Protein AF-A0A2S6AYZ5-F1 (afdb_monomer_lite)

Structure (mmCIF, N/CA/C/O backbone):
data_AF-A0A2S6AYZ5-F1
#
_ent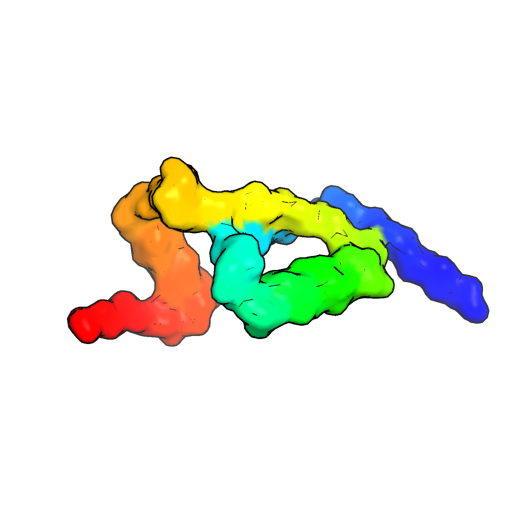ry.id   AF-A0A2S6AYZ5-F1
#
loop_
_atom_site.group_PDB
_atom_site.id
_atom_site.type_symbol
_atom_site.label_atom_id
_atom_site.label_alt_id
_atom_site.label_comp_id
_atom_site.label_asym_id
_atom_site.label_entity_id
_atom_site.label_seq_id
_atom_site.pdbx_PDB_ins_code
_atom_site.Cartn_x
_atom_site.Cartn_y
_atom_site.Cartn_z
_atom_site.occupancy
_atom_site.B_iso_or_equiv
_atom_site.auth_seq_id
_atom_site.auth_comp_id
_atom_site.auth_asym_id
_atom_site.auth_atom_id
_atom_site.pdbx_PDB_model_num
ATOM 1 N N . MET A 1 1 ? -0.872 -32.499 -1.351 1.00 42.19 1 MET A N 1
ATOM 2 C CA . MET A 1 1 ? -0.967 -31.389 -2.323 1.00 42.19 1 MET A CA 1
ATOM 3 C C . MET A 1 1 ? -2.316 -30.711 -2.120 1.00 42.19 1 MET A C 1
ATOM 5 O O . MET A 1 1 ? -3.271 -31.033 -2.808 1.00 42.19 1 MET A O 1
ATOM 9 N N . THR A 1 2 ? -2.440 -29.869 -1.093 1.00 45.66 2 THR A N 1
ATOM 10 C CA . THR A 1 2 ? -3.711 -29.198 -0.786 1.00 45.66 2 THR A CA 1
ATOM 11 C C . THR A 1 2 ? -3.777 -27.934 -1.626 1.00 45.66 2 THR A C 1
ATOM 13 O O . THR A 1 2 ? -2.995 -27.012 -1.399 1.00 45.66 2 THR A O 1
ATOM 16 N N . ALA A 1 3 ? -4.656 -27.917 -2.629 1.00 48.66 3 ALA A N 1
ATOM 17 C CA . ALA A 1 3 ? -4.974 -26.711 -3.378 1.00 48.66 3 ALA A CA 1
ATOM 18 C C . ALA A 1 3 ? -5.395 -25.630 -2.374 1.00 48.66 3 ALA A C 1
ATOM 20 O O . ALA A 1 3 ? -6.352 -25.817 -1.622 1.00 48.66 3 ALA A O 1
ATOM 21 N N . ARG A 1 4 ? -4.631 -24.535 -2.303 1.00 54.53 4 ARG A N 1
ATOM 22 C CA . ARG A 1 4 ? -5.028 -23.352 -1.541 1.00 54.53 4 ARG A CA 1
ATOM 23 C C . ARG A 1 4 ? -6.277 -22.809 -2.220 1.00 54.53 4 ARG A C 1
ATOM 25 O O . ARG A 1 4 ? -6.194 -22.271 -3.318 1.00 54.53 4 ARG A O 1
ATOM 32 N N . THR A 1 5 ? -7.431 -23.017 -1.599 1.00 55.25 5 THR A N 1
ATOM 33 C CA . THR A 1 5 ? -8.677 -22.361 -1.986 1.00 55.25 5 THR A CA 1
ATOM 34 C C . THR A 1 5 ? -8.403 -20.858 -2.084 1.00 55.25 5 THR A C 1
ATOM 36 O O . THR A 1 5 ? -7.811 -20.317 -1.144 1.00 55.25 5 THR A O 1
ATOM 39 N N . PRO A 1 6 ? -8.780 -20.172 -3.176 1.00 57.81 6 PRO A N 1
ATOM 40 C CA . PRO A 1 6 ? -8.691 -18.723 -3.223 1.00 57.81 6 PRO A CA 1
ATOM 41 C C . PRO A 1 6 ? -9.593 -18.172 -2.116 1.00 57.81 6 PRO A C 1
ATOM 43 O O . PRO A 1 6 ? -10.818 -18.290 -2.174 1.00 57.81 6 PRO A O 1
ATOM 46 N N . THR A 1 7 ? -8.999 -17.634 -1.051 1.00 56.69 7 THR A N 1
ATOM 47 C CA . THR A 1 7 ? -9.742 -16.989 0.036 1.00 56.69 7 THR A CA 1
ATOM 48 C C . THR A 1 7 ? -10.235 -15.636 -0.472 1.00 56.69 7 THR A C 1
ATOM 50 O O . THR A 1 7 ? -9.722 -14.587 -0.102 1.00 56.69 7 THR A O 1
ATOM 53 N N . THR A 1 8 ? -11.272 -15.646 -1.310 1.00 55.91 8 THR A N 1
ATOM 54 C CA . THR A 1 8 ? -12.069 -14.458 -1.674 1.00 55.91 8 THR A CA 1
ATOM 55 C C . THR A 1 8 ? -12.846 -13.904 -0.463 1.00 55.91 8 THR A C 1
ATOM 57 O O . THR A 1 8 ? -13.524 -12.891 -0.557 1.00 55.91 8 THR A O 1
ATOM 60 N N . ALA A 1 9 ? -12.744 -14.545 0.707 1.00 57.31 9 ALA A N 1
ATOM 61 C CA . ALA A 1 9 ? -13.416 -14.131 1.935 1.00 57.31 9 ALA A CA 1
ATOM 62 C C . ALA A 1 9 ? -12.809 -12.882 2.607 1.00 57.31 9 ALA A C 1
ATOM 64 O O . ALA A 1 9 ? -13.413 -12.368 3.546 1.00 57.31 9 ALA A O 1
ATOM 65 N N . TYR A 1 10 ? -11.648 -12.382 2.158 1.00 66.38 10 TYR A N 1
ATOM 66 C CA . TYR A 1 10 ? -11.074 -11.139 2.679 1.00 66.38 10 TYR A CA 1
ATOM 67 C C . TYR A 1 10 ? -10.987 -10.076 1.576 1.00 66.38 10 TYR A C 1
ATOM 69 O O . TYR A 1 10 ? -10.229 -10.272 0.624 1.00 66.38 10 TYR A O 1
ATOM 77 N N . PRO A 1 11 ? -11.719 -8.951 1.679 1.00 75.00 11 PRO A N 1
ATOM 78 C CA . PRO A 1 11 ? -11.567 -7.853 0.735 1.00 75.00 11 PRO A CA 1
ATOM 79 C C . PRO A 1 11 ? -10.154 -7.269 0.875 1.00 75.00 11 PRO A C 1
ATOM 81 O O . PRO A 1 11 ? -9.838 -6.575 1.842 1.00 75.00 11 PRO A O 1
ATOM 84 N N . MET A 1 12 ? -9.280 -7.596 -0.077 1.00 83.31 12 MET A N 1
ATOM 85 C CA . MET A 1 12 ? -7.921 -7.069 -0.163 1.00 83.31 12 MET A CA 1
ATOM 86 C C . MET A 1 12 ? -7.890 -5.982 -1.233 1.00 83.31 12 MET A C 1
ATOM 88 O O . MET A 1 12 ? -8.110 -6.272 -2.401 1.00 83.31 12 MET A O 1
ATOM 92 N N . THR A 1 13 ? -7.590 -4.743 -0.852 1.00 87.75 13 THR A N 1
ATOM 93 C CA . THR A 1 13 ? -7.457 -3.622 -1.793 1.00 87.75 13 THR A CA 1
ATOM 94 C C . THR A 1 13 ? -5.983 -3.291 -2.004 1.00 87.75 13 THR A C 1
ATOM 96 O O . THR A 1 13 ? -5.244 -3.096 -1.036 1.00 87.75 13 THR A O 1
ATOM 99 N N . ILE A 1 14 ? -5.549 -3.191 -3.260 1.00 88.38 14 ILE A N 1
ATOM 100 C CA . ILE A 1 14 ? -4.210 -2.739 -3.641 1.00 88.38 14 ILE A CA 1
ATOM 101 C C . ILE A 1 14 ? -4.277 -1.366 -4.312 1.00 88.38 14 ILE A C 1
ATOM 103 O O . ILE A 1 14 ? -4.912 -1.185 -5.349 1.00 88.38 14 ILE A O 1
ATOM 107 N N . TYR A 1 15 ? -3.564 -0.394 -3.742 1.00 89.44 15 TYR A N 1
ATOM 108 C CA . TYR A 1 15 ? -3.342 0.904 -4.375 1.00 89.44 15 TYR A CA 1
ATOM 109 C C . TYR A 1 15 ? -2.198 0.781 -5.382 1.00 89.44 15 TYR A C 1
ATOM 111 O O . TYR A 1 15 ? -1.022 0.735 -5.013 1.00 89.44 15 TYR A O 1
ATOM 119 N N . HIS A 1 16 ? -2.546 0.677 -6.662 1.00 88.81 16 HIS A N 1
ATOM 120 C CA . HIS A 1 16 ? -1.610 0.329 -7.726 1.00 88.81 16 HIS A CA 1
ATOM 121 C C . HIS A 1 16 ? -1.238 1.537 -8.593 1.00 88.81 16 HIS A C 1
ATOM 123 O O . HIS A 1 16 ? -2.086 2.359 -8.940 1.00 88.81 16 HIS A O 1
ATOM 129 N N . LYS A 1 17 ? 0.038 1.603 -8.996 1.00 87.75 17 LYS A N 1
ATOM 130 C CA . LYS A 1 17 ? 0.521 2.503 -10.053 1.00 87.75 17 LYS A CA 1
ATOM 131 C C . LYS A 1 17 ? 1.004 1.665 -11.248 1.00 87.75 17 LYS A C 1
ATOM 133 O O . LYS A 1 17 ? 2.057 1.034 -11.118 1.00 87.75 17 LYS A O 1
ATOM 138 N N . PRO A 1 18 ? 0.341 1.728 -12.421 1.00 84.00 18 PRO A N 1
ATOM 139 C CA . PRO A 1 18 ? 0.684 0.918 -13.600 1.00 84.00 18 PRO A CA 1
ATOM 140 C C . PRO A 1 18 ? 2.142 1.076 -14.052 1.00 84.00 18 PRO A C 1
ATOM 142 O O . PRO A 1 18 ? 2.826 0.110 -14.389 1.00 84.00 18 PRO A O 1
ATOM 145 N N . ASN A 1 19 ? 2.661 2.303 -13.960 1.00 86.44 19 ASN A N 1
ATOM 146 C CA . ASN A 1 19 ? 4.013 2.656 -14.400 1.00 86.44 19 ASN A CA 1
ATOM 147 C C . ASN A 1 19 ? 5.104 2.354 -13.354 1.00 86.44 19 ASN A C 1
ATOM 149 O O . ASN A 1 19 ? 6.220 2.854 -13.470 1.00 86.44 19 ASN A O 1
ATOM 153 N N . CYS A 1 20 ? 4.806 1.584 -12.303 1.00 89.00 20 CYS A N 1
ATOM 154 C CA . CYS A 1 20 ? 5.776 1.194 -11.281 1.00 89.00 20 CYS A CA 1
ATOM 155 C C . CYS A 1 20 ? 6.047 -0.313 -11.354 1.00 89.00 20 CYS A C 1
ATOM 157 O O . CYS A 1 20 ? 5.157 -1.127 -11.107 1.00 89.00 20 CYS A O 1
ATOM 159 N N . SER A 1 21 ? 7.288 -0.688 -11.674 1.00 88.75 21 SER A N 1
ATOM 160 C CA . SER A 1 21 ? 7.741 -2.086 -11.732 1.00 88.75 21 SER A CA 1
ATOM 161 C C . SER A 1 21 ? 7.481 -2.834 -10.423 1.00 88.75 21 SER A C 1
ATOM 163 O O . SER A 1 21 ? 6.910 -3.920 -10.446 1.00 88.75 21 SER A O 1
ATOM 165 N N . THR A 1 22 ? 7.793 -2.222 -9.279 1.00 89.75 22 THR A N 1
ATOM 166 C CA . THR A 1 22 ? 7.551 -2.811 -7.953 1.00 89.75 22 THR A CA 1
ATOM 167 C C . THR A 1 22 ? 6.070 -3.096 -7.720 1.00 89.75 22 THR A C 1
ATOM 169 O O . THR A 1 22 ? 5.711 -4.175 -7.260 1.00 89.75 22 THR A O 1
ATOM 172 N N . SER A 1 23 ? 5.193 -2.161 -8.094 1.00 88.06 23 SER A N 1
ATOM 173 C CA . SER A 1 23 ? 3.747 -2.325 -7.918 1.00 88.06 23 SER A CA 1
ATOM 174 C C . SER A 1 23 ? 3.188 -3.458 -8.791 1.00 88.06 23 SER A C 1
ATOM 176 O O . SER A 1 23 ? 2.311 -4.197 -8.347 1.00 88.06 23 SER A O 1
ATOM 178 N N . ARG A 1 24 ? 3.726 -3.648 -10.007 1.00 91.00 24 ARG A N 1
ATOM 179 C CA . ARG A 1 24 ? 3.354 -4.766 -10.896 1.00 91.00 24 ARG A CA 1
ATOM 180 C C . ARG A 1 24 ? 3.848 -6.118 -10.375 1.00 91.00 24 ARG A C 1
ATOM 182 O O . ARG A 1 24 ? 3.107 -7.098 -10.450 1.00 91.00 24 ARG A O 1
ATOM 189 N N . ASN A 1 25 ? 5.052 -6.164 -9.804 1.00 91.75 25 ASN A N 1
ATOM 190 C CA . ASN A 1 25 ? 5.581 -7.381 -9.183 1.00 91.75 25 ASN A CA 1
ATOM 191 C C . ASN A 1 25 ? 4.719 -7.809 -7.990 1.00 91.75 25 ASN A C 1
ATOM 193 O O . ASN A 1 25 ? 4.337 -8.969 -7.903 1.00 91.75 25 ASN A O 1
ATOM 197 N N . VAL A 1 26 ? 4.338 -6.869 -7.118 1.00 91.06 26 VAL A N 1
ATOM 198 C CA . VAL A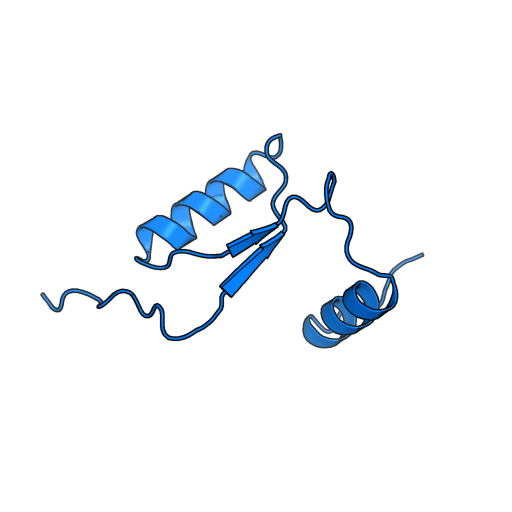 1 26 ? 3.455 -7.158 -5.975 1.00 91.06 26 VAL A CA 1
ATOM 199 C C . VAL A 1 26 ? 2.090 -7.671 -6.437 1.00 91.06 26 VAL A C 1
ATOM 201 O O . VAL A 1 26 ? 1.617 -8.672 -5.910 1.00 91.06 26 VAL A O 1
ATOM 204 N N . LEU A 1 27 ? 1.476 -7.045 -7.447 1.00 89.94 27 LEU A N 1
ATOM 205 C CA . LEU A 1 27 ? 0.203 -7.523 -8.000 1.00 89.94 27 LEU A CA 1
ATOM 206 C C . LEU A 1 27 ? 0.312 -8.960 -8.539 1.00 89.94 27 LEU A C 1
ATOM 208 O O . LEU A 1 27 ? -0.598 -9.761 -8.335 1.00 89.94 27 LEU A O 1
ATOM 212 N N . SER A 1 28 ? 1.429 -9.286 -9.194 1.00 89.50 28 SER A N 1
ATOM 213 C CA . SER A 1 28 ? 1.686 -10.632 -9.719 1.00 89.50 28 SER A CA 1
ATOM 214 C C . SER A 1 28 ? 1.814 -11.650 -8.585 1.00 89.50 28 SER A C 1
ATOM 216 O O . SER A 1 28 ? 1.140 -12.672 -8.623 1.00 89.50 28 SER A O 1
ATOM 218 N N . LEU A 1 29 ? 2.559 -11.324 -7.523 1.00 90.06 29 LEU A N 1
ATOM 219 C CA . LEU A 1 29 ? 2.697 -12.179 -6.336 1.00 90.06 29 LEU A CA 1
ATOM 220 C C . LEU A 1 29 ? 1.356 -12.442 -5.635 1.00 90.06 29 LEU A C 1
ATOM 222 O O . LEU A 1 29 ? 1.097 -13.556 -5.182 1.00 90.06 29 LEU A O 1
ATOM 226 N N . ILE A 1 30 ? 0.489 -11.428 -5.540 1.00 87.81 30 ILE A N 1
ATOM 227 C CA . ILE A 1 30 ? -0.835 -11.591 -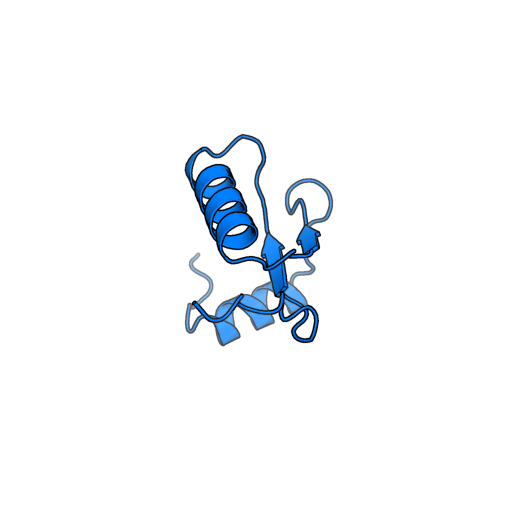4.923 1.00 87.81 30 ILE A CA 1
ATOM 228 C C . ILE A 1 30 ? -1.693 -12.547 -5.767 1.00 87.81 30 ILE A C 1
ATOM 230 O O . ILE A 1 30 ? -2.267 -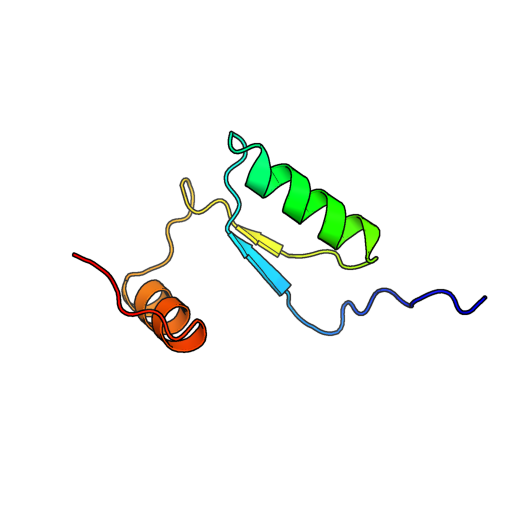13.488 -5.218 1.00 87.81 30 ILE A O 1
ATOM 234 N N . ARG A 1 31 ? -1.700 -12.384 -7.094 1.00 86.19 31 ARG A N 1
ATOM 235 C CA . ARG A 1 31 ? -2.415 -13.292 -8.008 1.00 86.19 31 ARG A CA 1
ATOM 236 C C . ARG A 1 31 ? -1.855 -14.714 -7.982 1.00 86.19 31 ARG A C 1
ATOM 238 O O . ARG A 1 31 ? -2.620 -15.671 -7.922 1.00 86.19 31 ARG A O 1
ATOM 245 N N . GLU A 1 32 ? -0.532 -14.867 -7.938 1.00 87.94 32 GLU A N 1
ATOM 246 C CA . GLU A 1 32 ? 0.141 -16.167 -7.779 1.00 87.94 32 GLU A CA 1
ATOM 247 C C . GLU A 1 32 ? -0.230 -16.860 -6.463 1.00 87.94 32 GLU A C 1
ATOM 249 O O . GLU A 1 32 ? 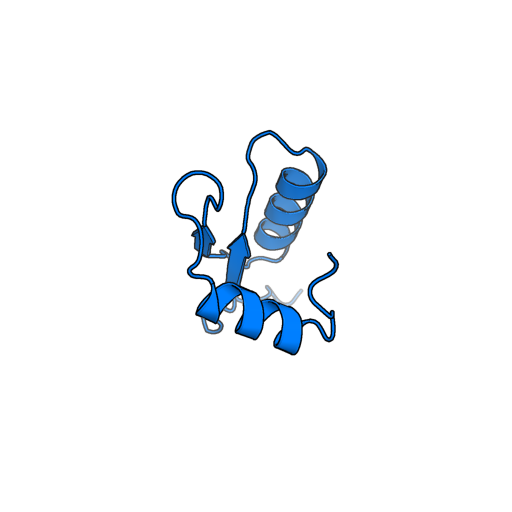-0.283 -18.088 -6.394 1.00 87.94 32 GLU A O 1
ATOM 254 N N . SER A 1 33 ? -0.538 -16.088 -5.416 1.00 85.75 33 SER A N 1
ATOM 255 C CA . SER A 1 33 ? -1.011 -16.636 -4.143 1.00 85.75 33 SER A CA 1
ATOM 256 C C . SER A 1 33 ? -2.457 -17.158 -4.186 1.00 85.75 33 SER A C 1
ATOM 258 O O . SER A 1 33 ? -2.909 -17.760 -3.208 1.00 85.75 33 SER A O 1
ATOM 260 N N . GLY A 1 34 ? -3.163 -16.970 -5.309 1.00 84.69 34 GLY A N 1
ATOM 261 C CA . GLY A 1 34 ? -4.571 -17.325 -5.488 1.00 84.69 34 GLY A CA 1
ATOM 262 C C . GLY A 1 34 ? -5.534 -16.296 -4.897 1.00 84.69 34 GLY A C 1
ATOM 263 O O . GLY A 1 34 ? -6.685 -16.621 -4.627 1.00 84.69 34 GLY A O 1
ATOM 264 N N . VAL A 1 35 ? -5.077 -15.069 -4.649 1.00 85.88 35 VAL A N 1
ATOM 265 C CA . VAL A 1 35 ? -5.910 -13.976 -4.139 1.00 85.88 35 VAL A CA 1
ATOM 266 C C . VAL A 1 35 ? -6.119 -12.966 -5.260 1.00 85.88 35 VAL A C 1
ATOM 268 O O . VAL A 1 35 ? -5.161 -12.520 -5.883 1.00 85.88 35 VAL A O 1
ATOM 271 N N . GLU A 1 36 ? -7.370 -12.580 -5.494 1.00 83.69 36 GLU A N 1
ATOM 272 C CA . GLU A 1 36 ? -7.715 -11.506 -6.428 1.00 83.69 36 GLU A CA 1
ATOM 273 C C . GLU A 1 36 ? -8.045 -10.233 -5.638 1.00 83.69 36 GLU A C 1
ATOM 275 O O . GLU A 1 36 ? -9.116 -10.156 -5.028 1.00 83.69 36 GLU A O 1
ATOM 280 N N . PRO A 1 37 ? -7.130 -9.247 -5.585 1.00 88.38 37 PRO A N 1
ATOM 281 C CA . PRO A 1 37 ? -7.366 -8.006 -4.874 1.00 88.38 37 PRO A CA 1
ATOM 282 C C . PRO A 1 37 ? -8.164 -7.019 -5.732 1.00 88.38 37 PRO A C 1
ATOM 284 O O . PRO A 1 37 ? -8.069 -6.994 -6.960 1.00 88.38 37 PRO A O 1
ATOM 287 N N . GLU A 1 38 ? -8.878 -6.120 -5.070 1.00 88.56 38 GLU A N 1
ATOM 288 C CA . GLU A 1 38 ? -9.447 -4.935 -5.696 1.00 88.56 38 GLU A CA 1
ATOM 289 C C . GLU A 1 38 ? -8.324 -3.947 -6.033 1.00 88.56 38 GLU A C 1
ATOM 291 O O . GLU A 1 38 ? -7.587 -3.495 -5.153 1.00 88.56 38 GLU A O 1
ATOM 296 N N . ILE A 1 39 ? -8.177 -3.608 -7.312 1.00 88.44 39 ILE A N 1
ATOM 297 C CA . ILE A 1 39 ? -7.122 -2.710 -7.783 1.00 88.44 39 ILE A CA 1
ATOM 298 C C . ILE A 1 39 ? -7.667 -1.285 -7.836 1.00 88.44 39 ILE A C 1
ATOM 300 O O . ILE A 1 39 ? -8.524 -0.975 -8.658 1.00 88.44 39 ILE A O 1
ATOM 304 N N . VAL A 1 40 ? -7.120 -0.403 -7.000 1.00 88.75 40 VAL A N 1
ATOM 305 C CA . VAL A 1 40 ? -7.457 1.024 -6.982 1.00 88.75 40 VAL A CA 1
ATOM 306 C C . VAL A 1 40 ? -6.300 1.830 -7.566 1.00 88.75 40 VAL A C 1
ATOM 308 O O . VAL A 1 40 ? -5.196 1.865 -7.012 1.00 88.75 40 VAL A O 1
ATOM 311 N N . LEU A 1 41 ? -6.553 2.509 -8.684 1.00 89.50 41 LEU A N 1
ATOM 312 C CA . LEU A 1 41 ? -5.600 3.410 -9.329 1.00 89.50 41 LEU A CA 1
ATOM 313 C C . LEU A 1 41 ? -5.597 4.750 -8.594 1.00 89.50 41 LEU A C 1
ATOM 315 O O . LEU A 1 41 ? -6.358 5.654 -8.918 1.00 89.50 41 LEU A O 1
ATOM 319 N N . TYR A 1 42 ? -4.736 4.900 -7.588 1.00 86.62 42 TYR A N 1
ATOM 320 C CA . TYR A 1 42 ? -4.750 6.085 -6.714 1.00 86.62 42 TYR A CA 1
ATOM 321 C C . TYR A 1 42 ? -4.454 7.414 -7.435 1.00 86.62 42 TYR A C 1
ATOM 323 O O . TYR A 1 42 ? -4.720 8.475 -6.881 1.00 86.62 42 TYR A O 1
ATOM 331 N N . LEU A 1 43 ? -3.879 7.368 -8.642 1.00 86.06 43 LEU A N 1
ATOM 332 C CA . LEU A 1 43 ? -3.678 8.553 -9.482 1.00 86.06 43 LEU A CA 1
ATOM 333 C C . LEU A 1 43 ? -4.968 9.004 -10.183 1.00 86.06 43 LEU A C 1
ATOM 335 O O . LEU A 1 43 ? -5.104 10.185 -10.474 1.00 86.06 43 LEU A O 1
ATOM 339 N N . GLU A 1 44 ? -5.896 8.082 -10.445 1.00 84.81 44 GLU A N 1
ATOM 340 C CA . GLU A 1 44 ? -7.180 8.363 -11.103 1.00 84.81 44 GLU A CA 1
ATOM 341 C C . GLU A 1 44 ? -8.292 8.574 -10.074 1.00 84.81 44 GLU A C 1
ATOM 343 O O . GLU A 1 44 ? -9.054 9.534 -10.146 1.00 84.81 44 GLU A O 1
ATOM 348 N N . THR A 1 45 ? -8.342 7.701 -9.069 1.00 84.62 45 THR A N 1
ATOM 349 C CA . THR A 1 45 ? -9.266 7.759 -7.935 1.00 84.62 45 THR A CA 1
ATOM 350 C C . THR A 1 45 ? -8.477 7.996 -6.650 1.00 84.62 45 THR A C 1
ATOM 352 O O . THR A 1 45 ? -8.194 7.043 -5.910 1.00 84.62 45 THR A O 1
ATOM 355 N N . PRO A 1 46 ? -8.069 9.250 -6.378 1.00 83.81 46 PRO A N 1
ATOM 356 C CA . PRO A 1 46 ? -7.326 9.566 -5.173 1.00 83.81 46 PRO A CA 1
ATOM 357 C C . PRO A 1 46 ? -8.195 9.313 -3.931 1.00 83.81 46 PRO A C 1
ATOM 359 O O . PRO A 1 46 ? -9.344 9.762 -3.867 1.00 83.81 46 PRO A O 1
ATOM 362 N N . PRO A 1 47 ? -7.672 8.606 -2.916 1.00 81.88 47 PRO A N 1
ATOM 363 C CA . PRO A 1 47 ? -8.376 8.431 -1.655 1.00 81.88 47 PRO A CA 1
ATOM 364 C C . PRO A 1 47 ? -8.531 9.777 -0.938 1.00 81.88 47 PRO A C 1
ATOM 366 O O . PRO A 1 47 ? -7.660 10.645 -0.983 1.00 81.88 47 PRO A O 1
ATOM 369 N N . SER A 1 48 ? -9.642 9.941 -0.222 1.00 87.38 48 SER A N 1
ATOM 370 C CA . SER A 1 48 ? -9.884 11.148 0.565 1.00 87.38 48 SER A CA 1
ATOM 371 C C . SER A 1 48 ? -8.845 11.310 1.680 1.00 87.38 48 SER A C 1
ATOM 373 O O . SER A 1 48 ? -8.299 10.338 2.205 1.00 87.38 48 SER A O 1
ATOM 375 N N . GLN A 1 49 ? -8.617 12.550 2.118 1.00 85.69 49 GLN A N 1
ATOM 376 C CA . GLN A 1 49 ? -7.663 12.855 3.191 1.00 85.69 49 GLN A CA 1
ATOM 377 C C . GLN A 1 49 ? -7.952 12.063 4.484 1.00 85.69 49 GLN A C 1
ATOM 379 O O . GLN A 1 49 ? -7.035 11.645 5.190 1.00 85.69 49 GLN A O 1
ATOM 384 N N . LYS A 1 50 ? -9.236 11.816 4.788 1.00 87.88 50 LYS A N 1
ATOM 385 C CA . LYS A 1 50 ? -9.654 10.957 5.905 1.00 87.88 50 LYS A CA 1
ATOM 386 C C . LYS A 1 50 ? -9.169 9.518 5.710 1.00 87.88 50 LYS A C 1
ATOM 388 O O . LYS A 1 50 ? -8.576 8.961 6.628 1.00 87.88 50 LYS A O 1
ATOM 393 N N . LYS A 1 51 ? -9.360 8.956 4.513 1.00 86.31 51 LYS A N 1
ATOM 394 C CA . LYS A 1 51 ? -8.931 7.595 4.180 1.00 86.31 51 LYS A CA 1
ATOM 395 C C . LYS A 1 51 ? -7.409 7.449 4.227 1.00 86.31 51 LYS A C 1
ATOM 397 O O . LYS A 1 51 ? -6.915 6.468 4.765 1.00 86.31 51 LYS A O 1
ATOM 402 N N . LEU A 1 52 ? -6.665 8.447 3.748 1.00 86.75 52 LEU A N 1
ATOM 403 C CA . LEU A 1 52 ? -5.202 8.475 3.852 1.00 86.75 52 LEU A CA 1
ATOM 404 C C . LEU A 1 52 ? -4.719 8.455 5.308 1.00 86.75 52 LEU A C 1
ATOM 406 O O . LEU A 1 52 ? -3.810 7.699 5.634 1.00 86.75 52 LEU A O 1
ATOM 410 N N . ARG A 1 53 ? -5.355 9.227 6.199 1.00 86.69 53 ARG A N 1
ATOM 411 C CA . ARG A 1 53 ? -5.041 9.197 7.639 1.00 86.69 53 ARG A CA 1
ATOM 412 C C . ARG A 1 53 ? -5.337 7.840 8.275 1.00 86.69 53 ARG A C 1
ATOM 414 O O . ARG A 1 53 ? -4.546 7.368 9.087 1.00 86.69 53 ARG A O 1
ATOM 421 N N . GLU A 1 54 ? -6.458 7.218 7.916 1.00 87.12 54 GLU A N 1
ATOM 422 C CA . GLU A 1 54 ? -6.809 5.871 8.384 1.00 87.12 54 GLU A CA 1
ATOM 423 C C . GLU A 1 54 ? -5.779 4.830 7.926 1.00 87.12 54 GLU A C 1
ATOM 425 O O . GLU A 1 54 ? -5.322 4.031 8.741 1.00 87.12 54 GLU A O 1
ATOM 430 N N . LEU A 1 55 ? -5.366 4.880 6.655 1.00 86.19 55 LEU A N 1
ATOM 431 C CA . LEU A 1 55 ? -4.336 3.999 6.098 1.00 86.19 55 LEU A CA 1
ATOM 432 C C . LEU A 1 55 ? -2.982 4.209 6.783 1.00 86.19 55 LEU A C 1
ATOM 434 O O . LEU A 1 55 ? -2.362 3.240 7.208 1.00 86.19 55 LEU A O 1
ATOM 438 N N . ALA A 1 56 ? -2.554 5.461 6.958 1.00 86.19 56 ALA A N 1
ATOM 439 C CA . ALA A 1 56 ? -1.304 5.789 7.640 1.00 86.19 56 ALA A CA 1
ATOM 440 C C . ALA A 1 56 ? -1.294 5.234 9.076 1.00 86.19 56 ALA A C 1
ATOM 442 O O . ALA A 1 56 ? -0.359 4.538 9.476 1.00 86.19 56 ALA A O 1
ATOM 443 N N . LYS A 1 57 ? -2.397 5.429 9.815 1.00 86.94 57 LYS A N 1
ATOM 444 C CA . LYS A 1 57 ? -2.579 4.870 11.161 1.00 86.94 57 LYS A CA 1
ATOM 445 C C . LYS A 1 57 ? -2.540 3.339 11.163 1.00 86.94 57 LYS A C 1
ATOM 447 O O . LYS A 1 57 ? -1.893 2.764 12.032 1.00 86.94 57 LYS A O 1
ATOM 452 N N . ALA A 1 58 ? -3.204 2.685 10.209 1.00 84.56 58 ALA A N 1
ATOM 453 C CA . ALA A 1 58 ? -3.205 1.225 10.090 1.00 84.56 58 ALA A CA 1
ATOM 454 C C . ALA A 1 58 ? -1.809 0.659 9.774 1.00 84.56 58 ALA A C 1
ATOM 456 O O . ALA A 1 58 ? -1.464 -0.418 10.247 1.00 84.56 58 ALA A O 1
ATOM 457 N N . MET A 1 59 ? -0.995 1.401 9.019 1.00 84.25 59 MET A N 1
ATOM 458 C CA . MET A 1 59 ? 0.394 1.044 8.713 1.00 84.25 59 MET A CA 1
ATOM 459 C C . MET A 1 59 ? 1.373 1.386 9.848 1.00 84.25 59 MET A C 1
ATOM 461 O O . MET A 1 59 ? 2.554 1.067 9.742 1.00 84.25 59 MET A O 1
ATOM 465 N N . GLY A 1 60 ? 0.918 2.053 10.916 1.00 84.69 60 GLY A N 1
ATOM 466 C CA . GLY A 1 60 ? 1.791 2.568 11.976 1.00 84.69 60 GLY A CA 1
ATOM 467 C C . GLY A 1 60 ? 2.745 3.669 11.497 1.00 84.69 60 GLY A C 1
ATOM 468 O O . GLY A 1 60 ? 3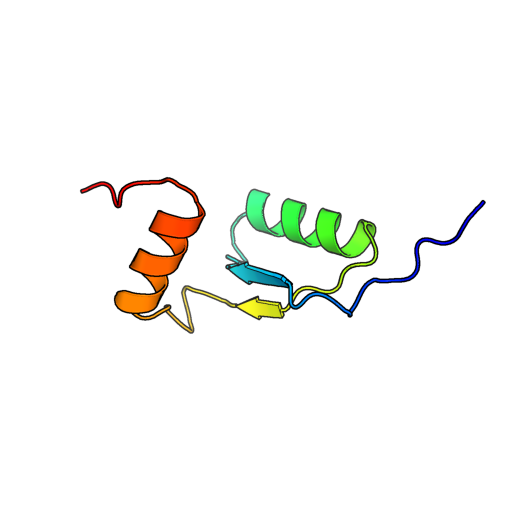.736 3.960 12.163 1.00 84.69 60 GLY A O 1
ATOM 469 N N . LEU A 1 61 ? 2.464 4.273 10.341 1.00 78.94 61 LEU A N 1
ATOM 470 C CA . LEU A 1 61 ? 3.279 5.319 9.737 1.00 78.94 61 LEU A CA 1
ATOM 471 C C . LEU A 1 61 ? 2.637 6.679 10.021 1.00 78.94 61 LEU A C 1
ATOM 473 O O . LEU A 1 61 ? 1.453 6.894 9.768 1.00 78.94 61 LEU A O 1
ATOM 477 N N . GLY A 1 62 ? 3.424 7.623 10.535 1.00 73.75 62 GLY A N 1
ATOM 478 C CA . GLY A 1 62 ? 3.027 9.029 10.531 1.00 73.75 62 GLY A CA 1
ATOM 479 C C . GLY A 1 62 ? 3.034 9.562 9.098 1.00 73.75 62 GLY A C 1
ATOM 480 O O . GLY A 1 62 ? 3.936 9.226 8.327 1.00 73.75 62 GLY A O 1
ATOM 481 N N . ALA A 1 63 ? 2.054 10.397 8.742 1.00 71.62 63 ALA A N 1
ATOM 482 C CA . ALA A 1 63 ? 2.170 11.213 7.537 1.00 71.62 63 ALA A CA 1
ATOM 483 C C . ALA A 1 63 ? 3.432 12.071 7.688 1.00 71.62 63 ALA A C 1
ATOM 485 O O . ALA A 1 63 ? 3.562 12.810 8.664 1.00 71.62 63 ALA A O 1
ATOM 486 N N . ARG A 1 64 ? 4.392 11.885 6.783 1.00 70.31 64 ARG A N 1
ATOM 487 C CA . ARG A 1 64 ? 5.594 12.717 6.733 1.00 70.31 64 ARG A CA 1
ATOM 488 C C . ARG A 1 64 ? 5.243 13.997 5.979 1.00 70.31 64 ARG A C 1
ATOM 490 O O . ARG A 1 64 ? 4.444 13.925 5.047 1.00 70.31 64 ARG A O 1
ATOM 497 N N . ASP A 1 65 ? 5.797 15.110 6.450 1.00 53.41 65 ASP A N 1
ATOM 498 C CA . ASP A 1 65 ? 5.776 16.405 5.759 1.00 53.41 65 ASP A CA 1
ATOM 499 C C . ASP A 1 65 ? 6.428 16.290 4.373 1.00 53.41 65 ASP A C 1
ATOM 501 O O . ASP A 1 65 ? 7.486 15.613 4.287 1.00 53.41 65 ASP A O 1
#

Radius of gyration: 14.21 Å; chains: 1; bounding box: 21×48×26 Å

Foldseek 3Di:
DDPDAAPQVDAAEQAADPPDPVRVVVCVVCVVNNYDHHYHPCVVVPDDPVVVVVVCVVVVHDDDD

Sequence (65 aa):
MTARTPTTAYPMTIYHKPNCSTSRNVLSLIRESGVEPEIVLYLETPPSQKKLRELAKAMGLGARD

pLDDT: mean 80.5, std 12.9, range [42.19, 91.75]

Secondary structure (DSSP, 8-state):
-------TTS--EEEE-TT-HHHHHHHHHHHHTT---EEEETTTSPPPHHHHHHHHHHTTPPPP-